Protein AF-A0A5E4Y6W4-F1 (afdb_monomer_lite)

Radius of gyration: 20.39 Å; chains: 1; bounding box: 36×48×64 Å

Sequence (98 aa):
MGVVKSRYPFHTQEEKPYATNCILKALKAEKRRAKLADVEYSVTDIRAKALTVAKRTGYHIEALQAAAAQSDANVAEDSVKIRDVSVSHVRLTLPLAR

Secondary structure (DSSP, 8-state):
------SSSSB-TTSPBPPTTHHHHHHHHHHHHTT-TTS---HHHHHHHHHHHHHHTT--HHHHHHHTT-S-HHHHHHHHHHHH---------PPPP-

pLDDT: mean 79.12, std 10.56, range [43.06, 90.75]

Structure (mmCIF, N/CA/C/O backbone):
data_AF-A0A5E4Y6W4-F1
#
_entry.id   AF-A0A5E4Y6W4-F1
#
loop_
_atom_site.group_PDB
_atom_site.id
_atom_site.type_symbol
_atom_site.label_atom_id
_atom_site.label_alt_id
_atom_site.label_comp_id
_at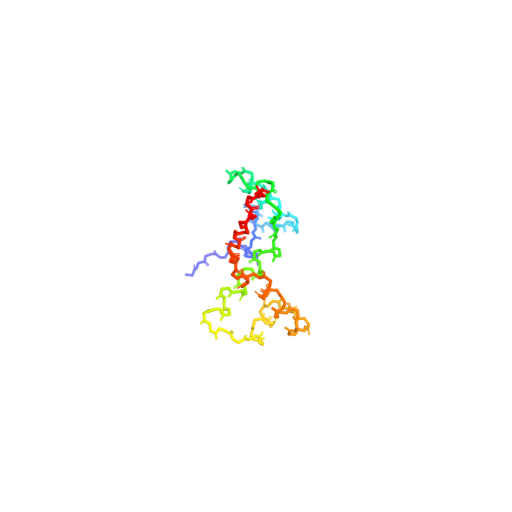om_site.label_asym_id
_atom_site.label_entity_id
_atom_site.label_seq_id
_atom_site.pdbx_PDB_ins_code
_atom_site.Cartn_x
_atom_site.Cartn_y
_atom_site.Cartn_z
_atom_site.occupancy
_atom_site.B_iso_or_equiv
_atom_site.auth_seq_id
_atom_site.auth_comp_id
_atom_site.auth_asym_id
_atom_site.auth_atom_id
_atom_site.pdbx_PDB_model_num
ATOM 1 N N . MET A 1 1 ? -2.498 -18.706 -28.170 1.00 43.06 1 MET A N 1
ATOM 2 C CA . MET A 1 1 ? -1.333 -18.200 -27.408 1.00 43.06 1 MET A CA 1
ATOM 3 C C . MET A 1 1 ? -1.307 -16.687 -27.573 1.00 43.06 1 MET A C 1
ATOM 5 O O . MET A 1 1 ? -1.267 -16.234 -28.708 1.00 43.06 1 MET A O 1
ATOM 9 N N . GLY A 1 2 ? -1.457 -15.912 -26.495 1.00 65.31 2 GLY A N 1
ATOM 10 C CA . GLY A 1 2 ? -1.448 -14.446 -26.575 1.00 65.31 2 GLY A CA 1
ATOM 11 C C . GLY A 1 2 ? -0.041 -13.921 -26.860 1.00 65.31 2 GLY A C 1
ATOM 12 O O . GLY A 1 2 ? 0.920 -14.411 -26.274 1.00 65.31 2 GLY A O 1
ATOM 13 N N . VAL A 1 3 ? 0.085 -12.950 -27.765 1.00 73.06 3 VAL A N 1
ATOM 14 C CA . VAL A 1 3 ? 1.369 -12.301 -28.058 1.00 73.06 3 VAL A CA 1
ATOM 15 C C . VAL A 1 3 ? 1.787 -11.491 -26.831 1.00 73.06 3 VAL A C 1
ATOM 17 O O . VAL A 1 3 ? 1.075 -10.573 -26.418 1.00 73.06 3 VAL A O 1
ATOM 20 N N . VAL A 1 4 ? 2.926 -11.842 -26.232 1.00 73.88 4 VAL A N 1
ATOM 21 C CA . VAL A 1 4 ? 3.518 -11.065 -25.138 1.00 73.88 4 VAL A CA 1
ATOM 22 C C . VAL A 1 4 ? 4.045 -9.763 -25.733 1.00 73.88 4 VAL A C 1
ATOM 24 O O . VAL A 1 4 ? 5.023 -9.774 -26.472 1.00 73.88 4 VAL A O 1
ATOM 27 N N . LYS A 1 5 ? 3.366 -8.650 -25.433 1.00 77.44 5 LYS A N 1
ATOM 28 C CA . LYS A 1 5 ? 3.703 -7.319 -25.962 1.00 77.44 5 LYS A CA 1
ATOM 29 C C . LYS A 1 5 ? 4.927 -6.690 -25.302 1.00 77.44 5 LYS A C 1
ATOM 31 O O . LYS A 1 5 ? 5.539 -5.821 -25.878 1.00 77.44 5 LYS A O 1
ATOM 36 N N . SER A 1 6 ? 5.282 -7.068 -24.082 1.00 81.50 6 SER A N 1
ATOM 37 C CA . SER A 1 6 ? 6.464 -6.521 -23.412 1.00 81.50 6 SER A CA 1
ATOM 38 C C . SER A 1 6 ? 6.942 -7.483 -22.340 1.00 81.50 6 SER A C 1
ATOM 40 O O . SER A 1 6 ? 6.156 -8.230 -21.755 1.00 81.50 6 SER A O 1
ATOM 42 N N . ARG A 1 7 ? 8.244 -7.435 -22.049 1.00 87.31 7 ARG A N 1
ATOM 43 C CA . ARG A 1 7 ? 8.852 -8.143 -20.917 1.00 87.31 7 ARG A CA 1
ATOM 44 C C . ARG A 1 7 ? 8.420 -7.558 -19.566 1.00 87.31 7 ARG A C 1
ATOM 46 O O . ARG A 1 7 ? 8.524 -8.242 -18.550 1.00 87.31 7 ARG A O 1
ATOM 53 N N . TYR A 1 8 ? 7.969 -6.304 -19.536 1.00 85.69 8 TYR A N 1
ATOM 54 C CA . TYR A 1 8 ? 7.594 -5.613 -18.306 1.00 85.69 8 TYR A CA 1
ATOM 55 C C . TYR A 1 8 ? 6.075 -5.663 -18.098 1.00 85.69 8 TYR A C 1
ATOM 57 O O . TYR A 1 8 ? 5.341 -5.381 -19.038 1.00 85.69 8 TYR A O 1
ATOM 65 N N . PRO A 1 9 ? 5.575 -5.940 -16.879 1.00 80.62 9 PRO A N 1
ATOM 66 C CA . PRO A 1 9 ? 4.134 -5.913 -16.596 1.00 80.62 9 PRO A CA 1
ATOM 67 C C . PRO A 1 9 ? 3.513 -4.520 -16.774 1.00 80.62 9 PRO A C 1
ATOM 69 O O . PRO A 1 9 ? 2.344 -4.393 -17.122 1.00 80.62 9 PRO A O 1
ATOM 72 N N . PHE A 1 10 ? 4.311 -3.473 -16.539 1.00 81.56 10 PHE A N 1
ATOM 73 C CA . PHE A 1 10 ? 3.935 -2.079 -16.738 1.00 81.56 10 PHE A CA 1
ATOM 74 C C . PHE A 1 10 ? 4.952 -1.420 -17.659 1.00 81.56 10 PHE A C 1
ATOM 76 O O . PHE A 1 10 ? 6.128 -1.288 -17.308 1.00 81.56 10 PHE A O 1
ATOM 83 N N . HIS A 1 11 ? 4.492 -0.991 -18.826 1.00 86.81 11 HIS A N 1
ATOM 84 C CA . HIS A 1 11 ? 5.342 -0.412 -19.851 1.00 86.81 11 HIS A CA 1
ATOM 85 C C . HIS A 1 11 ? 4.641 0.734 -20.576 1.00 86.81 11 HIS A C 1
ATOM 87 O O . HIS A 1 11 ? 3.414 0.847 -20.571 1.00 86.81 11 HIS A O 1
ATOM 93 N N . THR A 1 12 ? 5.434 1.591 -21.211 1.00 85.69 12 THR A N 1
ATOM 94 C CA . THR A 1 12 ? 4.924 2.618 -22.122 1.00 85.69 12 THR A CA 1
ATOM 95 C C . THR A 1 12 ? 4.362 1.975 -23.393 1.00 85.69 12 THR A C 1
ATOM 97 O O . THR A 1 12 ? 4.544 0.784 -23.641 1.00 85.69 12 THR A O 1
ATOM 100 N N . GLN A 1 13 ? 3.704 2.758 -24.249 1.00 85.00 13 GLN A N 1
ATOM 101 C CA . GLN A 1 13 ? 3.280 2.269 -25.569 1.00 85.00 13 GLN A CA 1
ATOM 102 C C . GLN A 1 13 ? 4.456 1.792 -26.438 1.00 85.00 13 GLN A C 1
ATOM 104 O O . GLN A 1 13 ? 4.264 0.943 -27.295 1.00 85.00 13 GLN A O 1
ATOM 109 N N . GLU A 1 14 ? 5.667 2.284 -26.166 1.00 88.06 14 GLU A N 1
ATOM 110 C CA . GLU A 1 14 ? 6.921 1.847 -26.795 1.00 88.06 14 GLU A CA 1
ATOM 111 C C . GLU A 1 14 ? 7.554 0.630 -26.091 1.00 88.06 14 GLU A C 1
ATOM 113 O O . GLU A 1 14 ? 8.744 0.376 -26.250 1.00 88.06 14 GLU A O 1
ATOM 118 N N . GLU A 1 15 ? 6.804 -0.069 -25.233 1.00 86.81 15 GLU A N 1
ATOM 119 C CA . GLU A 1 15 ? 7.224 -1.291 -24.524 1.00 86.81 15 GLU A CA 1
ATOM 120 C C . GLU A 1 15 ? 8.392 -1.112 -23.535 1.00 86.81 15 GLU A C 1
ATOM 122 O O . GLU A 1 15 ? 8.875 -2.083 -22.946 1.00 86.81 15 GLU A O 1
ATOM 127 N N . LYS A 1 16 ? 8.796 0.137 -23.275 1.00 87.06 16 LYS A N 1
ATOM 128 C CA . LYS A 1 16 ? 9.835 0.496 -22.303 1.00 87.06 16 LYS A CA 1
ATOM 129 C C . LYS A 1 16 ? 9.297 0.452 -20.872 1.00 87.06 16 LYS A C 1
ATOM 131 O O . LYS A 1 16 ? 8.138 0.811 -20.647 1.00 87.06 16 LYS A O 1
ATOM 136 N N . PRO A 1 17 ? 10.130 0.088 -19.883 1.00 88.12 17 PRO A N 1
ATOM 137 C CA . PRO A 1 17 ? 9.722 0.128 -18.487 1.00 88.12 17 PRO A CA 1
ATOM 138 C C . PRO A 1 17 ? 9.420 1.569 -18.068 1.00 88.12 17 PRO A C 1
ATOM 140 O O . PRO A 1 17 ? 10.115 2.510 -18.460 1.00 88.12 17 PRO A O 1
ATOM 143 N N . TYR A 1 18 ? 8.392 1.749 -17.243 1.00 86.56 18 TYR A N 1
ATOM 144 C CA . TYR A 1 18 ? 8.156 3.041 -16.611 1.00 86.56 18 TYR A CA 1
ATOM 145 C C . TYR A 1 18 ? 9.306 3.410 -15.667 1.00 86.56 18 TYR A C 1
ATOM 147 O O . TYR A 1 18 ? 9.856 2.560 -14.968 1.00 86.56 18 TYR A O 1
ATOM 155 N N . ALA A 1 19 ? 9.627 4.703 -15.601 1.00 85.44 19 ALA A N 1
ATOM 156 C CA . ALA A 1 19 ? 10.554 5.216 -14.603 1.00 85.44 19 ALA A CA 1
ATOM 157 C C . ALA A 1 19 ? 9.961 5.081 -13.190 1.00 85.44 19 ALA A C 1
ATOM 159 O O . ALA A 1 19 ? 8.743 5.148 -12.996 1.00 85.44 19 ALA A O 1
ATOM 160 N N . THR A 1 20 ? 10.826 4.965 -12.181 1.00 78.19 20 THR A N 1
ATOM 161 C CA . THR A 1 20 ? 10.442 4.737 -10.775 1.00 78.19 20 THR A CA 1
ATOM 162 C C . THR A 1 20 ? 9.441 5.773 -10.245 1.00 78.19 20 THR A C 1
ATOM 164 O O . THR A 1 20 ? 8.575 5.463 -9.431 1.00 78.19 20 THR A O 1
ATOM 167 N N . ASN A 1 21 ? 9.509 7.013 -10.734 1.00 83.31 21 ASN A N 1
ATOM 168 C CA . ASN A 1 21 ? 8.640 8.112 -10.309 1.00 83.31 21 ASN A CA 1
ATOM 169 C C . ASN A 1 21 ? 7.287 8.186 -11.051 1.00 83.31 21 ASN A C 1
ATOM 171 O O . ASN A 1 21 ? 6.424 8.973 -10.650 1.00 83.31 21 ASN A O 1
ATOM 175 N N . CYS A 1 22 ? 7.069 7.392 -12.107 1.00 85.81 22 CYS A N 1
ATOM 176 C CA . CYS A 1 22 ? 5.854 7.458 -12.924 1.00 85.81 22 CYS A CA 1
ATOM 177 C C . CYS A 1 22 ? 4.591 7.141 -12.117 1.00 85.81 22 CYS A C 1
ATOM 179 O O . CYS A 1 22 ? 3.589 7.839 -12.264 1.00 85.81 22 CYS A O 1
ATOM 181 N N . ILE A 1 23 ? 4.654 6.157 -11.214 1.00 83.19 23 ILE A N 1
ATOM 182 C CA . ILE A 1 23 ? 3.525 5.774 -10.350 1.00 83.19 23 ILE A CA 1
ATOM 183 C C . ILE A 1 23 ? 3.134 6.937 -9.430 1.00 83.19 23 ILE A C 1
ATOM 185 O O . ILE A 1 23 ? 1.961 7.294 -9.334 1.00 83.19 23 ILE A O 1
ATOM 189 N N . LEU A 1 24 ? 4.117 7.589 -8.799 1.00 84.00 24 LEU A N 1
ATOM 190 C CA . LEU A 1 24 ? 3.867 8.747 -7.939 1.00 84.00 24 LEU A CA 1
ATOM 191 C C . LEU A 1 24 ? 3.277 9.922 -8.731 1.00 84.00 24 LEU A C 1
ATOM 193 O O . LEU A 1 24 ? 2.373 10.605 -8.250 1.00 84.00 24 LEU A O 1
ATOM 197 N N . LYS A 1 25 ? 3.770 10.162 -9.952 1.00 87.38 25 LYS A N 1
ATOM 198 C CA . LYS A 1 25 ? 3.248 11.212 -10.836 1.00 87.38 25 LYS A CA 1
ATOM 199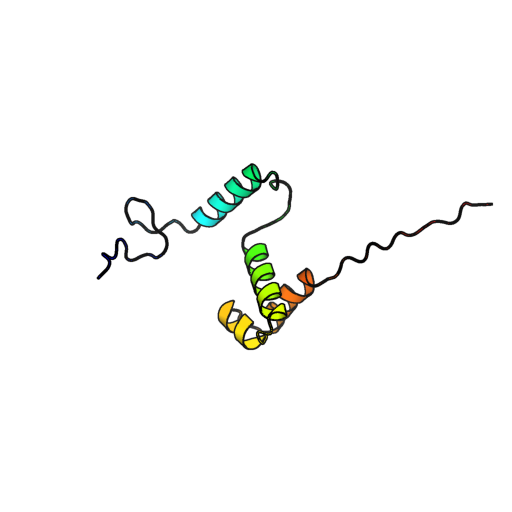 C C . LYS A 1 25 ? 1.792 10.941 -11.224 1.00 87.38 25 LYS A C 1
ATOM 201 O O . LYS A 1 25 ? 0.980 11.864 -11.162 1.00 87.38 25 LYS A O 1
ATOM 206 N N . ALA A 1 26 ? 1.466 9.696 -11.572 1.00 87.44 26 ALA A N 1
ATOM 207 C CA . ALA A 1 26 ? 0.102 9.272 -11.870 1.00 87.44 26 ALA A CA 1
ATOM 208 C C . ALA A 1 26 ? -0.815 9.469 -10.654 1.00 87.44 26 ALA A C 1
ATOM 210 O O . ALA A 1 26 ? -1.846 10.127 -10.771 1.00 87.44 26 ALA A O 1
ATOM 211 N N . LEU A 1 27 ? -0.390 9.029 -9.464 1.00 86.75 27 LEU A N 1
ATOM 212 C CA . LEU A 1 27 ? -1.152 9.223 -8.229 1.00 86.75 27 LEU A CA 1
ATOM 213 C C . LEU A 1 27 ? -1.422 10.708 -7.942 1.00 86.75 27 LEU A C 1
ATOM 215 O O . LEU A 1 27 ? -2.550 11.080 -7.635 1.00 86.75 27 LEU A O 1
ATOM 219 N N . LYS A 1 28 ? -0.413 11.579 -8.074 1.00 87.69 28 LYS A N 1
ATOM 220 C CA . LYS A 1 28 ? -0.591 13.031 -7.888 1.00 87.69 28 LYS A CA 1
ATOM 221 C C . LYS A 1 28 ? -1.584 13.624 -8.890 1.00 87.69 28 LYS A C 1
ATOM 223 O O . LYS A 1 28 ? -2.366 14.500 -8.523 1.00 87.69 28 LYS A O 1
ATOM 228 N N 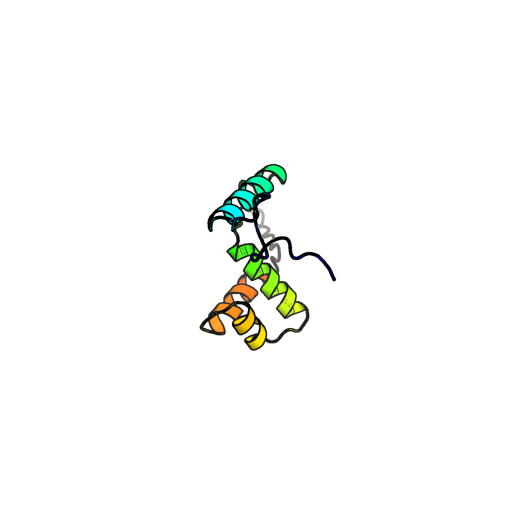. ALA A 1 29 ? -1.555 13.174 -10.144 1.00 89.56 29 ALA A N 1
ATOM 229 C CA . ALA A 1 29 ? -2.498 13.629 -11.158 1.00 89.56 29 ALA A CA 1
ATOM 230 C C . ALA A 1 29 ? -3.935 13.213 -10.814 1.00 89.56 29 ALA A C 1
ATOM 232 O O . ALA A 1 29 ? -4.822 14.064 -10.819 1.00 89.56 29 ALA A O 1
ATOM 233 N N . GLU A 1 30 ? -4.146 11.955 -10.431 1.00 88.75 30 GLU A N 1
ATOM 234 C CA . GLU A 1 30 ? -5.471 11.451 -10.059 1.00 88.75 30 GLU A CA 1
ATOM 235 C C . GLU A 1 30 ? -5.999 12.070 -8.763 1.00 88.75 30 GLU A C 1
ATOM 237 O O . GLU A 1 30 ? -7.164 12.453 -8.710 1.00 88.75 30 GLU A O 1
ATOM 242 N N . LYS A 1 31 ? -5.146 12.305 -7.756 1.00 89.31 31 LYS A N 1
ATOM 243 C CA . LYS A 1 31 ? -5.536 13.063 -6.554 1.00 89.31 31 LYS A CA 1
ATOM 244 C C . LYS A 1 31 ? -6.096 14.438 -6.905 1.00 89.31 31 LYS A C 1
ATOM 246 O O . LYS A 1 31 ? -7.094 14.849 -6.323 1.00 89.31 31 LYS A O 1
ATOM 251 N N . ARG A 1 32 ? -5.498 15.141 -7.873 1.00 89.19 32 ARG A N 1
ATOM 252 C CA . ARG A 1 32 ? -6.033 16.430 -8.340 1.00 89.19 32 ARG A CA 1
ATOM 253 C C . ARG A 1 32 ? -7.386 16.272 -9.029 1.00 89.19 32 ARG A C 1
ATOM 255 O O . ARG A 1 32 ? -8.294 17.034 -8.714 1.00 89.19 32 ARG A O 1
ATOM 262 N N . ARG A 1 33 ? -7.554 15.277 -9.911 1.00 90.75 33 ARG A N 1
ATOM 263 C CA . ARG A 1 33 ? -8.849 15.011 -10.573 1.00 90.75 33 ARG A CA 1
ATOM 264 C C . ARG A 1 33 ? -9.951 14.669 -9.570 1.00 90.75 33 ARG A C 1
ATOM 266 O O . ARG A 1 33 ? -11.074 15.136 -9.712 1.00 90.75 33 ARG A O 1
ATOM 273 N N . ALA A 1 34 ? -9.606 13.907 -8.536 1.00 88.38 34 ALA A N 1
ATOM 274 C CA . ALA A 1 34 ? -10.511 13.505 -7.467 1.00 88.38 34 ALA A CA 1
ATOM 275 C C . ALA A 1 34 ? -10.752 14.598 -6.408 1.00 88.38 34 ALA A C 1
ATOM 277 O O . ALA A 1 34 ? -11.482 14.349 -5.455 1.00 88.38 34 ALA A O 1
ATOM 278 N N . LYS A 1 35 ? -10.150 15.794 -6.544 1.00 90.12 35 LYS A N 1
ATOM 279 C CA . LYS A 1 35 ? -10.201 16.880 -5.543 1.00 90.12 35 LYS A CA 1
ATOM 280 C C . LYS A 1 35 ? -9.668 16.467 -4.158 1.00 90.12 35 LYS A C 1
ATOM 282 O O . LYS A 1 35 ? -10.122 16.956 -3.133 1.00 90.12 35 LYS A O 1
ATOM 287 N N . LEU A 1 36 ? -8.674 15.580 -4.138 1.00 86.12 36 LEU A N 1
ATOM 288 C CA . LEU A 1 36 ? -7.976 15.084 -2.944 1.00 86.12 36 LEU A CA 1
ATOM 289 C C . LEU A 1 36 ? -6.528 15.590 -2.882 1.00 86.12 36 LEU A C 1
ATOM 291 O O . LEU A 1 36 ? -5.665 14.937 -2.297 1.00 86.12 36 LEU A O 1
ATOM 295 N N . ALA A 1 37 ? -6.224 16.705 -3.551 1.00 83.94 37 ALA A N 1
ATOM 296 C CA . ALA A 1 37 ? -4.862 17.228 -3.639 1.00 83.94 37 ALA A CA 1
ATOM 297 C C . ALA A 1 37 ? -4.278 17.547 -2.252 1.00 83.94 37 ALA A C 1
ATOM 299 O O . ALA A 1 37 ? -3.128 17.188 -1.997 1.00 83.94 37 ALA A O 1
ATOM 300 N N . ASP A 1 38 ? -5.107 18.109 -1.370 1.00 83.81 38 ASP A N 1
ATOM 301 C CA . ASP A 1 38 ? -4.724 18.565 -0.027 1.00 83.81 38 ASP A CA 1
ATOM 302 C C . ASP A 1 38 ? -4.759 17.452 1.025 1.00 83.81 38 ASP A C 1
ATOM 304 O O . ASP A 1 38 ? -4.296 17.630 2.147 1.00 83.81 38 ASP A O 1
ATOM 308 N N . VAL A 1 39 ? -5.288 16.275 0.675 1.00 81.06 39 VAL A N 1
ATOM 309 C CA . VAL A 1 39 ? -5.262 15.122 1.575 1.00 81.06 39 VAL A CA 1
ATOM 310 C C . VAL A 1 39 ? -3.857 14.551 1.562 1.00 81.06 39 VAL A C 1
ATOM 312 O O . VAL A 1 39 ? -3.359 14.153 0.506 1.00 81.06 39 VAL A O 1
ATOM 315 N N . GLU A 1 40 ? -3.219 14.459 2.721 1.00 75.69 40 GLU A N 1
ATOM 316 C CA . GLU A 1 40 ? -1.932 13.789 2.860 1.00 75.69 40 GLU A CA 1
ATOM 317 C C . GLU A 1 40 ? -2.134 12.277 2.652 1.00 75.69 40 GLU A C 1
ATOM 319 O O . GLU A 1 40 ? -2.547 11.528 3.530 1.00 75.69 40 GLU A O 1
ATOM 324 N N . TYR A 1 41 ? -1.983 11.858 1.395 1.00 74.06 41 TYR A N 1
ATOM 325 C CA . TYR A 1 41 ? -2.216 10.495 0.928 1.00 74.06 41 TYR A CA 1
ATOM 326 C C . TYR A 1 41 ? -1.180 10.143 -0.136 1.00 74.06 41 TYR A C 1
ATOM 328 O O . TYR A 1 41 ? -1.017 10.867 -1.130 1.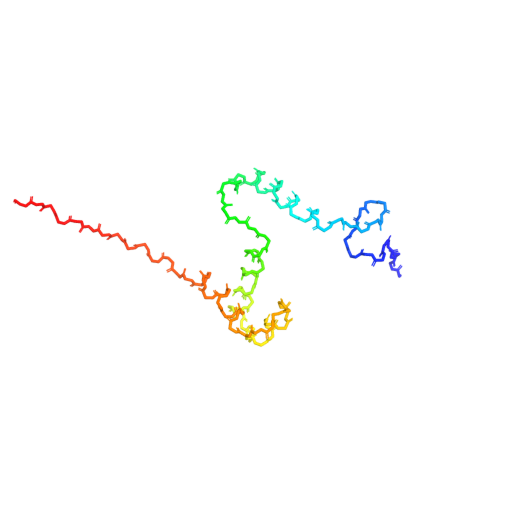00 74.06 41 TYR A O 1
ATOM 336 N N . SER A 1 42 ? -0.485 9.038 0.080 1.00 81.06 42 SER A N 1
ATOM 337 C CA . SER A 1 42 ? 0.701 8.579 -0.631 1.00 81.06 42 SER A CA 1
ATOM 338 C C . SER A 1 42 ? 0.581 7.098 -1.020 1.00 81.06 42 SER A C 1
ATOM 340 O O . SER A 1 42 ? -0.386 6.408 -0.701 1.00 81.06 42 SER A O 1
ATOM 342 N N . VAL A 1 43 ? 1.574 6.581 -1.747 1.00 80.44 43 VAL A N 1
ATOM 343 C CA . VAL A 1 43 ? 1.589 5.173 -2.184 1.00 80.44 43 VAL A CA 1
ATOM 344 C C . VAL A 1 43 ? 1.718 4.214 -0.992 1.00 80.44 43 VAL A C 1
ATOM 346 O O . VAL A 1 43 ? 1.133 3.130 -1.006 1.00 80.44 43 VAL A O 1
ATOM 349 N N . THR A 1 44 ? 2.439 4.607 0.062 1.00 80.88 44 THR A N 1
ATOM 350 C CA . THR A 1 44 ? 2.548 3.812 1.296 1.00 80.88 44 THR A CA 1
ATOM 351 C C . THR A 1 44 ? 1.208 3.736 2.020 1.00 80.88 44 THR A C 1
ATOM 353 O O . THR A 1 44 ? 0.868 2.684 2.558 1.00 80.88 44 THR A O 1
ATOM 356 N N . ASP A 1 45 ? 0.390 4.788 1.938 1.00 81.06 45 ASP A N 1
ATOM 357 C CA . ASP A 1 45 ? -0.961 4.789 2.493 1.00 81.06 45 ASP A CA 1
ATOM 358 C C . ASP A 1 45 ? -1.884 3.794 1.773 1.00 81.06 45 ASP A C 1
ATOM 360 O O . ASP A 1 45 ? -2.673 3.085 2.404 1.00 81.06 45 ASP A O 1
ATOM 364 N N . ILE A 1 46 ? -1.764 3.689 0.449 1.00 83.69 46 ILE A N 1
ATOM 365 C CA . ILE A 1 46 ? -2.502 2.688 -0.334 1.00 83.69 46 ILE A CA 1
ATOM 366 C C . ILE A 1 46 ? -2.095 1.277 0.099 1.00 83.69 46 ILE A C 1
ATOM 368 O O . ILE A 1 46 ? -2.965 0.447 0.363 1.00 83.69 46 ILE A O 1
ATOM 372 N N . ARG A 1 47 ? -0.786 1.022 0.236 1.00 84.06 47 ARG A N 1
ATOM 373 C CA . ARG A 1 47 ? -0.263 -0.272 0.701 1.00 84.06 47 ARG A CA 1
ATOM 374 C C . ARG A 1 47 ? -0.805 -0.626 2.080 1.00 84.06 47 ARG A C 1
ATOM 376 O O . ARG A 1 47 ? -1.359 -1.704 2.251 1.00 84.06 47 ARG A O 1
ATOM 383 N N . ALA A 1 48 ? -0.693 0.284 3.042 1.00 83.38 48 ALA A N 1
ATOM 384 C CA . ALA A 1 48 ? -1.170 0.043 4.396 1.00 83.38 48 ALA A CA 1
ATOM 385 C C . ALA A 1 48 ? -2.687 -0.217 4.422 1.00 83.38 48 ALA A C 1
ATOM 387 O O . ALA A 1 48 ? -3.134 -1.148 5.082 1.00 83.38 48 ALA A O 1
ATOM 388 N N . LYS A 1 49 ? -3.483 0.510 3.622 1.00 84.19 49 LYS A N 1
ATOM 389 C CA . LYS A 1 49 ? -4.926 0.239 3.493 1.00 84.19 49 LYS A CA 1
ATOM 390 C C . LYS A 1 49 ? -5.205 -1.148 2.902 1.00 84.19 49 LYS A C 1
ATOM 392 O O . LYS A 1 49 ? -6.117 -1.823 3.372 1.00 84.19 49 LYS A O 1
ATOM 397 N N . ALA A 1 50 ? -4.428 -1.583 1.910 1.00 86.44 50 ALA A N 1
ATOM 398 C CA . ALA A 1 50 ? -4.548 -2.924 1.342 1.00 86.44 50 ALA A CA 1
ATOM 399 C C . ALA A 1 50 ? -4.234 -4.016 2.382 1.00 86.44 50 ALA A C 1
ATOM 401 O O . ALA A 1 50 ? -4.994 -4.975 2.494 1.00 86.44 50 ALA A O 1
ATOM 402 N N . LEU A 1 51 ? -3.184 -3.834 3.194 1.00 87.25 51 LEU A N 1
ATOM 403 C CA . LEU A 1 51 ? -2.843 -4.752 4.288 1.00 87.25 51 LEU A CA 1
ATOM 404 C C . LEU A 1 51 ? -3.938 -4.797 5.363 1.00 87.25 51 LEU A C 1
ATOM 406 O O . LEU A 1 51 ? -4.304 -5.881 5.810 1.00 87.25 51 LEU A O 1
ATOM 410 N N . THR A 1 52 ? -4.521 -3.650 5.733 1.00 84.81 52 THR A N 1
ATOM 411 C CA . THR A 1 52 ? -5.655 -3.597 6.672 1.00 84.81 52 THR A CA 1
ATOM 412 C C . THR A 1 52 ? -6.861 -4.368 6.143 1.00 84.81 52 THR A C 1
ATOM 414 O O . THR A 1 52 ? -7.470 -5.135 6.886 1.00 84.81 52 THR A O 1
ATOM 417 N N . VAL A 1 53 ? -7.207 -4.198 4.862 1.00 85.38 53 VAL A N 1
ATOM 418 C CA . VAL A 1 53 ? -8.316 -4.941 4.244 1.00 85.38 53 VAL A CA 1
ATOM 419 C C . VAL A 1 53 ? -8.021 -6.438 4.245 1.00 85.38 53 VAL A C 1
ATOM 421 O O . VAL A 1 53 ? -8.859 -7.205 4.703 1.00 85.38 53 VAL A O 1
ATOM 424 N N . ALA A 1 54 ? -6.823 -6.854 3.828 1.00 86.06 54 ALA A N 1
ATOM 425 C CA . ALA A 1 54 ? -6.438 -8.261 3.832 1.00 86.06 54 ALA A CA 1
ATOM 426 C C . ALA A 1 54 ? -6.484 -8.875 5.246 1.00 86.06 54 ALA A C 1
ATOM 428 O O . ALA A 1 54 ? -7.050 -9.953 5.424 1.00 86.06 54 ALA A O 1
ATOM 429 N N . LYS A 1 55 ? -6.002 -8.169 6.279 1.00 86.56 55 LYS A N 1
ATOM 430 C CA . LYS A 1 55 ? -6.137 -8.625 7.673 1.00 86.56 55 LYS A CA 1
ATOM 431 C C . LYS A 1 55 ? -7.605 -8.813 8.068 1.00 86.56 55 LYS A C 1
ATOM 433 O O . LYS A 1 55 ? -7.952 -9.842 8.637 1.00 86.56 55 LYS A O 1
ATOM 438 N N . ARG A 1 56 ? -8.481 -7.857 7.729 1.00 84.12 56 ARG A N 1
ATOM 439 C CA . ARG A 1 56 ? -9.931 -7.952 7.997 1.00 84.12 56 ARG A CA 1
ATOM 440 C C . ARG A 1 56 ? -10.596 -9.120 7.264 1.00 84.12 56 ARG A C 1
ATOM 442 O O . ARG A 1 56 ? -11.563 -9.673 7.771 1.00 84.12 56 ARG A O 1
ATOM 449 N N . THR A 1 57 ? -10.083 -9.509 6.098 1.00 88.19 57 THR A N 1
ATOM 450 C CA . THR A 1 57 ? -10.541 -10.691 5.345 1.00 88.19 57 THR A CA 1
ATOM 451 C C . THR A 1 57 ? -10.004 -12.012 5.919 1.00 88.19 57 THR A C 1
ATOM 453 O O . THR A 1 57 ? -10.390 -13.076 5.449 1.00 88.19 57 THR A O 1
ATOM 456 N N . GLY A 1 58 ? -9.155 -11.968 6.954 1.00 88.12 58 GLY A N 1
ATOM 457 C CA . GLY A 1 58 ? -8.685 -13.149 7.684 1.00 88.12 58 GLY A CA 1
ATOM 458 C C . GLY A 1 58 ? -7.262 -13.597 7.351 1.00 88.12 58 GLY A C 1
ATOM 459 O O . GLY A 1 58 ? -6.852 -14.666 7.793 1.00 88.12 58 GLY A O 1
ATOM 460 N N . TYR A 1 59 ? -6.484 -12.809 6.599 1.00 88.81 59 TYR A N 1
ATOM 461 C CA . TYR A 1 59 ? -5.075 -13.136 6.361 1.00 88.81 59 TYR A CA 1
ATOM 462 C C . TYR A 1 59 ? -4.231 -12.950 7.630 1.00 88.81 59 TYR A C 1
ATOM 464 O O . TYR A 1 59 ? -4.320 -11.926 8.313 1.00 88.81 59 TYR A O 1
ATOM 472 N N . HIS A 1 60 ? -3.368 -13.930 7.911 1.00 87.88 60 HIS A N 1
ATOM 473 C CA . HIS A 1 60 ? -2.428 -13.889 9.032 1.00 87.88 60 HIS A CA 1
ATOM 474 C C . HIS A 1 60 ? -1.308 -12.869 8.810 1.00 87.88 60 HIS A C 1
ATOM 476 O O . HIS A 1 60 ? -0.860 -12.643 7.684 1.00 87.88 60 HIS A O 1
ATOM 482 N N . ILE A 1 61 ? -0.824 -12.280 9.905 1.00 84.00 61 ILE A N 1
ATOM 483 C CA . ILE A 1 61 ? 0.161 -11.196 9.861 1.00 84.00 61 ILE A CA 1
ATOM 484 C C . ILE A 1 61 ? 1.486 -11.611 9.206 1.00 84.00 61 ILE A C 1
ATOM 486 O O . ILE A 1 61 ? 2.068 -10.817 8.479 1.00 84.00 61 ILE A O 1
ATOM 490 N N . GLU A 1 62 ? 1.909 -12.865 9.365 1.00 85.31 62 GLU A N 1
ATOM 491 C CA . GLU A 1 62 ? 3.126 -13.410 8.746 1.00 85.31 62 GLU A CA 1
ATOM 492 C C . GLU A 1 62 ? 3.030 -13.436 7.211 1.00 85.31 62 GLU A C 1
ATOM 494 O O . GLU A 1 62 ? 3.962 -13.050 6.504 1.00 85.31 62 GLU A O 1
ATOM 499 N N . ALA A 1 63 ? 1.862 -13.810 6.677 1.00 86.31 63 ALA A N 1
ATOM 500 C CA . ALA A 1 63 ? 1.608 -13.780 5.238 1.00 86.31 63 ALA A CA 1
ATOM 501 C C . ALA A 1 63 ? 1.589 -12.337 4.706 1.00 86.31 63 ALA A C 1
ATOM 503 O O . ALA A 1 63 ? 2.101 -12.059 3.621 1.00 86.31 63 ALA A O 1
ATOM 504 N N . LEU A 1 64 ? 1.035 -11.405 5.487 1.00 86.12 64 LEU A N 1
ATOM 505 C CA . LEU A 1 64 ? 1.027 -9.979 5.156 1.00 86.12 64 LEU A CA 1
ATOM 506 C C . LEU A 1 64 ? 2.432 -9.366 5.199 1.00 86.12 64 LEU A C 1
ATOM 508 O O . LEU A 1 64 ? 2.767 -8.582 4.313 1.00 86.12 64 LEU A O 1
ATOM 512 N N . GLN A 1 65 ? 3.263 -9.758 6.167 1.00 86.44 65 GLN A N 1
ATOM 513 C CA . GLN A 1 65 ? 4.661 -9.343 6.273 1.00 86.44 65 GLN A CA 1
ATOM 514 C C . GLN A 1 65 ? 5.452 -9.774 5.033 1.00 86.44 65 GLN A C 1
ATOM 516 O O . GLN A 1 65 ? 6.128 -8.949 4.411 1.00 86.44 65 GLN A O 1
ATOM 521 N N . ALA A 1 66 ? 5.328 -11.047 4.640 1.00 86.69 66 ALA A N 1
ATOM 522 C CA . ALA A 1 66 ? 5.981 -11.578 3.448 1.00 86.69 66 ALA A CA 1
ATOM 523 C C . ALA A 1 66 ? 5.506 -10.856 2.174 1.00 86.69 66 ALA A C 1
ATOM 525 O O . ALA A 1 66 ? 6.325 -10.413 1.369 1.00 86.69 66 ALA A O 1
ATOM 526 N N . ALA A 1 67 ? 4.192 -10.655 2.020 1.00 84.94 67 ALA A N 1
ATOM 527 C CA . ALA A 1 67 ? 3.615 -9.947 0.875 1.00 84.94 67 ALA A CA 1
ATOM 528 C C . ALA A 1 67 ? 4.039 -8.469 0.804 1.00 84.94 67 ALA A C 1
ATOM 530 O O . ALA A 1 67 ? 4.189 -7.910 -0.284 1.00 84.94 67 ALA A O 1
ATOM 531 N N . ALA A 1 68 ? 4.248 -7.828 1.954 1.00 84.94 68 ALA A N 1
ATOM 532 C CA . ALA A 1 68 ? 4.722 -6.452 2.048 1.00 84.94 68 ALA A CA 1
ATOM 533 C C . ALA A 1 68 ? 6.252 -6.319 1.942 1.00 84.94 68 ALA A C 1
ATOM 535 O O . ALA A 1 68 ? 6.748 -5.187 1.955 1.00 84.94 68 ALA A O 1
ATOM 536 N N . ALA A 1 69 ? 6.982 -7.439 1.843 1.00 86.69 69 ALA A N 1
ATOM 537 C CA . ALA A 1 69 ? 8.441 -7.511 1.918 1.00 86.69 69 ALA A CA 1
ATOM 538 C C . ALA A 1 69 ? 9.006 -6.776 3.149 1.00 86.69 69 ALA A C 1
ATOM 540 O O . ALA A 1 69 ? 10.008 -6.063 3.068 1.00 86.69 69 ALA A O 1
ATOM 541 N N . GLN A 1 70 ? 8.322 -6.902 4.288 1.00 84.38 70 GLN A N 1
ATOM 542 C CA . GLN A 1 70 ? 8.724 -6.271 5.541 1.00 84.38 70 GLN A CA 1
ATOM 543 C C . GLN A 1 70 ? 9.696 -7.170 6.305 1.00 84.38 70 GLN A C 1
ATOM 545 O O . GLN A 1 70 ? 9.482 -8.372 6.448 1.00 84.38 70 GLN A O 1
ATOM 550 N N . SER A 1 71 ? 10.761 -6.569 6.828 1.00 81.56 71 SER A N 1
ATOM 551 C CA . SER A 1 71 ? 11.777 -7.280 7.608 1.00 81.56 71 SER A CA 1
ATOM 552 C C . SER A 1 71 ? 11.277 -7.743 8.978 1.00 81.56 71 SER A C 1
ATOM 554 O O . SER A 1 71 ? 11.844 -8.673 9.536 1.00 81.56 71 SER A O 1
ATOM 556 N N . ASP A 1 72 ? 10.228 -7.113 9.512 1.00 79.31 72 ASP A N 1
ATOM 557 C CA . ASP A 1 72 ? 9.696 -7.372 10.852 1.00 79.31 72 ASP A CA 1
ATOM 558 C C . ASP A 1 72 ? 8.156 -7.358 10.832 1.00 79.31 72 ASP A C 1
ATOM 560 O O . ASP A 1 72 ? 7.533 -6.499 10.196 1.00 79.31 72 ASP A O 1
ATOM 564 N N . ALA A 1 73 ? 7.554 -8.308 11.547 1.00 73.06 73 ALA A N 1
ATOM 565 C CA . ALA A 1 73 ? 6.118 -8.418 11.768 1.00 73.06 73 ALA A CA 1
ATOM 566 C C . ALA A 1 73 ? 5.545 -7.201 12.516 1.00 73.06 73 ALA A C 1
ATOM 568 O O . ALA A 1 73 ? 4.416 -6.796 12.239 1.00 73.06 73 ALA A O 1
ATOM 569 N N . ASN A 1 74 ? 6.320 -6.561 13.398 1.00 76.38 74 ASN A N 1
ATOM 570 C CA . ASN A 1 74 ? 5.885 -5.365 14.131 1.00 76.38 74 ASN A CA 1
ATOM 571 C C . ASN A 1 74 ? 5.544 -4.207 13.179 1.00 76.38 74 ASN A C 1
ATOM 573 O O . ASN A 1 74 ? 4.520 -3.544 13.327 1.00 76.38 74 ASN A O 1
ATOM 577 N N . VAL A 1 75 ? 6.345 -4.028 12.123 1.00 74.12 75 VAL A N 1
ATOM 578 C CA . VAL A 1 75 ? 6.112 -3.003 11.090 1.00 74.12 75 VAL A CA 1
ATOM 579 C C . VAL A 1 75 ? 4.835 -3.305 10.294 1.00 74.12 75 VAL A C 1
ATOM 581 O O . VAL A 1 75 ? 4.110 -2.389 9.889 1.00 74.12 75 VAL A O 1
ATOM 584 N N . ALA A 1 76 ? 4.528 -4.588 10.081 1.00 71.62 76 ALA A N 1
ATOM 585 C CA . ALA A 1 76 ? 3.271 -5.015 9.475 1.00 71.62 76 ALA A CA 1
ATOM 586 C C . ALA A 1 76 ? 2.086 -4.680 10.388 1.00 71.62 76 ALA A C 1
ATOM 588 O O . ALA A 1 76 ? 1.104 -4.084 9.936 1.00 71.62 76 ALA A O 1
ATOM 589 N N . GLU A 1 77 ? 2.187 -5.001 1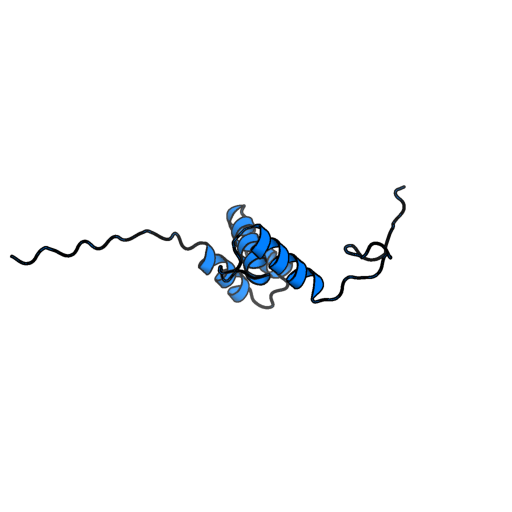1.678 1.00 71.25 77 GLU A N 1
ATOM 590 C CA . GLU A 1 77 ? 1.131 -4.734 12.652 1.00 71.25 77 GLU A CA 1
ATOM 591 C C . GLU A 1 77 ? 0.821 -3.248 12.808 1.00 71.25 77 GLU A C 1
ATOM 593 O O . GLU A 1 77 ? -0.354 -2.875 12.771 1.00 71.25 77 GLU A O 1
ATOM 598 N N . ASP A 1 78 ? 1.842 -2.403 12.937 1.00 74.31 78 ASP A N 1
ATOM 599 C CA . ASP A 1 78 ? 1.673 -0.960 13.125 1.00 74.31 78 ASP A CA 1
ATOM 600 C C . ASP A 1 78 ? 0.967 -0.318 11.930 1.00 74.31 78 ASP A C 1
ATOM 602 O O . ASP A 1 78 ? 0.039 0.482 12.089 1.00 74.31 78 ASP A O 1
ATOM 606 N N . SER A 1 79 ? 1.334 -0.744 10.716 1.00 66.44 79 SER A N 1
ATOM 607 C CA . SER A 1 79 ? 0.710 -0.258 9.484 1.00 66.44 79 SER A CA 1
ATOM 608 C C . SER A 1 79 ? -0.792 -0.557 9.419 1.00 66.44 79 SER A C 1
ATOM 610 O O . SER A 1 79 ? -1.560 0.242 8.872 1.00 66.44 79 SER A O 1
ATOM 612 N N . VAL A 1 80 ? -1.220 -1.672 10.021 1.00 68.50 80 VAL A N 1
ATOM 613 C CA . VAL A 1 80 ? -2.627 -2.064 10.086 1.00 68.50 80 VAL A CA 1
ATOM 614 C C . VAL A 1 80 ? -3.349 -1.366 11.238 1.00 68.50 80 VAL A C 1
ATOM 616 O O . VAL A 1 80 ? -4.428 -0.817 11.012 1.00 68.50 80 VAL A O 1
ATOM 619 N N . LYS A 1 81 ? -2.757 -1.336 12.442 1.00 64.12 81 LYS A N 1
ATOM 620 C CA . LYS A 1 81 ? -3.354 -0.755 13.661 1.00 64.12 81 LYS A CA 1
ATOM 621 C C . LYS A 1 81 ? -3.725 0.717 13.481 1.00 64.12 81 LYS A C 1
ATOM 623 O O . LYS A 1 81 ? -4.848 1.088 13.802 1.00 64.12 81 LYS A O 1
ATOM 628 N N . ILE A 1 82 ? -2.843 1.532 12.893 1.00 61.59 82 ILE A N 1
ATOM 629 C CA . ILE A 1 82 ? -3.075 2.978 12.685 1.00 61.59 82 ILE A CA 1
ATOM 630 C C . ILE A 1 82 ? -4.322 3.249 11.821 1.00 61.59 82 ILE A C 1
ATOM 632 O O . ILE A 1 82 ? -4.962 4.290 11.954 1.00 61.59 82 ILE A O 1
ATOM 636 N N . ARG A 1 83 ? -4.702 2.314 10.943 1.00 65.06 83 ARG A N 1
ATOM 637 C CA . ARG A 1 83 ? -5.832 2.471 10.005 1.00 65.06 83 ARG A CA 1
ATOM 638 C C . ARG A 1 83 ? -7.091 1.726 10.403 1.00 65.06 83 ARG A C 1
ATOM 640 O O . ARG A 1 83 ? -8.128 1.910 9.767 1.00 65.06 83 ARG A O 1
ATOM 647 N N . ASP A 1 84 ? -6.989 0.879 11.417 1.00 60.56 84 ASP A N 1
ATOM 648 C CA . ASP A 1 84 ? -8.117 0.167 12.010 1.00 60.56 84 ASP A CA 1
ATOM 649 C C . ASP A 1 84 ? -8.731 0.947 13.184 1.00 60.56 84 ASP A C 1
ATOM 651 O O . ASP A 1 84 ? -9.727 0.518 13.761 1.00 60.56 84 ASP A O 1
ATOM 655 N N . VAL A 1 85 ? -8.168 2.115 13.525 1.00 56.62 85 VAL A N 1
ATOM 656 C CA . VAL A 1 85 ? -8.705 2.988 14.571 1.00 56.62 85 VAL A CA 1
ATOM 657 C C . VAL A 1 85 ? -10.082 3.495 14.151 1.00 56.62 85 VAL A C 1
ATOM 659 O O . VAL A 1 85 ? -10.225 4.354 13.279 1.00 56.62 85 VAL A O 1
ATOM 662 N N . SER A 1 86 ? -11.113 2.964 14.802 1.00 50.09 86 SER A N 1
ATOM 663 C CA . SER A 1 86 ? -12.455 3.534 14.765 1.00 50.09 86 SER A CA 1
ATOM 664 C C . SER A 1 86 ? -12.392 4.951 15.340 1.00 50.09 86 SER A C 1
ATOM 666 O O . SER A 1 86 ? -12.125 5.129 16.528 1.00 50.09 86 SER A O 1
ATOM 668 N N . VAL A 1 87 ? -12.616 5.977 14.516 1.00 55.72 87 VAL A N 1
ATOM 669 C CA . VAL A 1 87 ? -12.732 7.361 14.998 1.00 55.72 87 VAL A CA 1
ATOM 670 C C . VAL A 1 87 ? -14.109 7.562 15.633 1.00 55.72 87 VAL A C 1
ATOM 672 O O . VAL A 1 87 ? -15.051 8.062 15.014 1.00 55.72 87 VAL A O 1
ATOM 675 N N . SER A 1 88 ? -14.246 7.146 16.891 1.00 49.50 88 SER A N 1
ATOM 676 C CA . SER A 1 88 ? -15.381 7.542 17.724 1.00 49.50 88 SER A CA 1
ATOM 677 C C . SER A 1 88 ? -15.378 9.067 17.842 1.00 49.50 88 SER A C 1
ATOM 679 O O . SER A 1 88 ? -14.468 9.650 18.429 1.00 49.50 88 SER A O 1
ATOM 681 N N . HIS A 1 89 ? -16.380 9.734 17.268 1.00 52.03 89 HIS A N 1
ATOM 682 C CA . HIS A 1 89 ? -16.544 11.180 17.404 1.00 52.03 89 HIS A CA 1
ATOM 683 C C . HIS A 1 89 ? -17.037 11.496 18.820 1.00 52.03 89 HIS A C 1
ATOM 685 O O . HIS A 1 89 ? -18.240 11.548 19.073 1.00 52.03 89 HIS A O 1
ATOM 691 N N . VAL A 1 90 ? -16.111 11.699 19.756 1.00 61.84 90 VAL A N 1
ATOM 692 C CA . VAL A 1 90 ? -16.450 12.152 21.108 1.00 61.84 90 VAL A CA 1
ATOM 693 C C . VAL A 1 90 ? -16.774 13.645 21.042 1.00 61.84 90 VAL A C 1
ATOM 695 O O . VAL A 1 90 ? -15.886 14.483 20.904 1.00 61.84 90 VAL A O 1
ATOM 698 N N . ARG A 1 91 ? -18.063 13.992 21.118 1.00 63.12 91 ARG A N 1
ATOM 699 C CA . ARG A 1 91 ? -18.501 15.378 21.322 1.00 63.12 91 ARG A CA 1
ATOM 700 C C . ARG A 1 91 ? -18.475 15.680 22.817 1.00 63.12 91 ARG A C 1
ATOM 702 O O . ARG A 1 91 ? -19.315 15.180 23.556 1.00 63.12 91 ARG A O 1
ATOM 709 N N . LEU A 1 92 ? -17.525 16.501 23.256 1.00 67.19 92 LEU A N 1
ATOM 710 C CA . LEU A 1 92 ? -17.532 17.064 24.605 1.00 67.19 92 LEU A CA 1
ATOM 711 C C . LEU A 1 92 ? -18.509 18.244 24.643 1.00 67.19 92 LEU A C 1
ATOM 713 O O . LEU A 1 92 ? -18.337 19.221 23.916 1.00 67.19 92 LEU A O 1
ATOM 717 N N . THR A 1 93 ? -19.544 18.151 25.475 1.00 76.81 93 THR A N 1
ATOM 718 C CA . THR A 1 93 ? -20.430 19.280 25.781 1.00 76.81 93 THR A CA 1
ATOM 719 C C . THR A 1 93 ? -19.922 19.950 27.051 1.00 76.81 93 THR A C 1
ATOM 721 O O . THR A 1 93 ? -19.898 19.325 28.109 1.00 76.81 93 THR A O 1
ATOM 724 N N . LEU A 1 94 ? -19.487 21.206 26.950 1.00 80.00 94 LEU A N 1
ATOM 725 C CA . LEU A 1 94 ? -19.130 21.996 28.126 1.00 80.00 94 LEU A CA 1
ATOM 726 C C . LEU A 1 94 ? -20.413 22.426 28.857 1.00 80.00 94 LEU A C 1
ATOM 728 O O . LEU A 1 94 ? -21.363 22.849 28.192 1.00 80.00 94 LEU A O 1
ATOM 732 N N . PRO A 1 95 ? -20.471 22.333 30.197 1.00 77.38 95 PRO A N 1
ATOM 733 C CA . PRO A 1 95 ? -21.596 22.866 30.948 1.00 77.38 95 PRO A CA 1
ATOM 734 C C . PRO A 1 95 ? -21.625 24.392 30.816 1.00 77.38 95 PRO A C 1
ATOM 736 O O . PRO A 1 95 ? -20.598 25.060 30.944 1.00 77.38 95 PRO A O 1
ATOM 739 N N . LEU A 1 96 ? -22.812 24.943 30.561 1.00 72.00 96 LEU A N 1
ATOM 740 C CA . LEU A 1 96 ? -23.046 26.383 30.639 1.00 72.00 96 LEU A CA 1
ATOM 741 C C . LEU A 1 96 ? -22.805 26.831 32.084 1.00 72.00 96 LEU A C 1
ATOM 743 O O . LEU A 1 96 ? -23.416 26.292 33.009 1.00 72.00 96 LEU A O 1
ATOM 747 N N . ALA A 1 97 ? -21.892 27.787 32.265 1.00 73.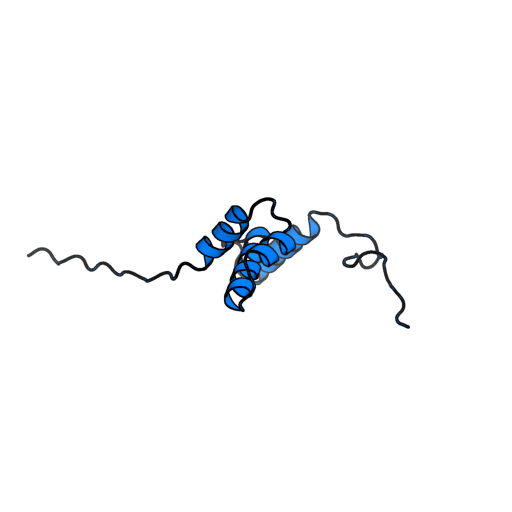88 97 ALA A N 1
ATOM 748 C CA . ALA A 1 97 ? -21.648 28.414 33.556 1.00 73.88 97 ALA A CA 1
ATOM 749 C C . ALA A 1 97 ? -22.955 29.046 34.065 1.00 73.88 97 ALA A C 1
ATOM 751 O O . ALA A 1 97 ? -23.622 29.766 33.319 1.00 73.88 97 ALA A O 1
ATOM 752 N N . ARG A 1 98 ? -23.333 28.709 35.302 1.00 58.12 98 ARG A N 1
ATOM 753 C CA . ARG A 1 98 ? -24.445 29.330 36.029 1.00 58.12 98 ARG A CA 1
ATOM 754 C C . ARG A 1 98 ? -23.997 30.625 36.683 1.00 58.12 98 ARG A C 1
ATOM 756 O O . ARG A 1 98 ? -22.845 30.643 37.169 1.00 58.12 98 ARG A O 1
#

Organism: NCBI:txid1537710

Foldseek 3Di:
DDDDPEPDPDADPVNHHDDPCVVVVVVCVVCVVVVNNVPPDGPLLVLLVVLLVVVVVPDDLVVSCVVVVHPDSVVSVVSNVVVPDDPDPDDDDDDDDD